Protein AF-A0A2T9Z394-F1 (afdb_monomer)

Sequence (138 aa):
MNVITPRNSRALFRKLYKTSKIALSDQKPLLYTFRSLLIKGFKQSSSNSDINKTADLLSQGNRVLSILKLATEPGSSENKLLHSVLKMEQLNERYNKRPPNFNRKLKPHQFTIYKEINHEYNKALDMLCNQILISIPK

Mean predicted aligned error: 6.6 Å

Solvent-accessible surface area (backbone atoms only — not comparable to full-atom values): 7782 Å² total; per-residue (Å²): 130,87,78,91,40,75,67,56,55,53,52,50,52,52,50,44,59,56,40,40,51,62,39,28,59,91,41,57,70,47,37,52,49,50,51,50,41,52,51,49,38,53,57,66,53,69,76,61,84,51,65,66,62,51,51,51,53,51,50,28,53,51,49,53,42,50,44,36,64,54,12,52,44,84,86,34,70,46,25,54,48,53,50,51,55,39,52,48,52,52,50,51,50,53,49,72,79,42,71,85,78,80,77,70,74,64,51,73,68,54,44,52,53,46,51,53,53,51,49,54,48,52,52,53,48,51,53,49,27,61,73,70,56,45,83,82,64,130

Radius of gyration: 16.76 Å; Cα contacts (8 Å, |Δi|>4): 88; chains: 1; bounding box: 37×32×51 Å

Foldseek 3Di:
DPPLDPVLLVVLLVLLLVLLCLLCVPPVQLNVLSNVQSVLLSVVLVPDPDPVVSVLSSVQSVLSSVLSNQSSDPPDPSVVVSCVVSVVSVVVCVCVVDDDPVDPPLPPVSVVVVVVVVVVVVVVVVVVCVVSVHDGRD

Structure (mmCIF, N/CA/C/O backbone):
data_AF-A0A2T9Z394-F1
#
_entry.id   AF-A0A2T9Z394-F1
#
loop_
_atom_site.group_PDB
_atom_site.id
_atom_site.type_symbol
_atom_site.label_atom_id
_atom_site.label_alt_id
_atom_site.label_comp_id
_atom_site.label_asym_id
_atom_site.label_entity_id
_atom_site.label_seq_id
_atom_site.pdbx_PDB_ins_code
_atom_site.Cartn_x
_atom_site.Cartn_y
_atom_site.Cartn_z
_atom_site.occupancy
_atom_site.B_iso_or_equiv
_atom_site.auth_seq_id
_atom_site.auth_comp_id
_atom_site.auth_asym_id
_atom_site.auth_atom_id
_atom_site.pdbx_PDB_model_num
ATOM 1 N N . MET A 1 1 ? 13.418 -9.139 -21.315 1.00 44.94 1 MET A N 1
ATOM 2 C CA . MET A 1 1 ? 13.434 -8.164 -20.200 1.00 44.94 1 MET A CA 1
ATOM 3 C C . MET A 1 1 ? 12.440 -7.055 -20.512 1.00 44.94 1 MET A C 1
ATOM 5 O O . MET A 1 1 ? 12.538 -6.473 -21.585 1.00 44.94 1 MET A O 1
ATOM 9 N N . ASN A 1 2 ? 11.463 -6.785 -19.639 1.00 52.94 2 ASN A N 1
ATOM 10 C CA . ASN A 1 2 ? 10.583 -5.625 -19.816 1.00 52.94 2 ASN A CA 1
ATOM 11 C C . ASN A 1 2 ? 11.435 -4.360 -19.701 1.00 52.94 2 ASN A C 1
ATOM 13 O O . ASN A 1 2 ? 11.937 -4.060 -18.622 1.00 52.94 2 ASN A O 1
ATOM 17 N N . VAL A 1 3 ? 11.626 -3.643 -20.809 1.00 59.12 3 VAL A N 1
ATOM 18 C CA . VAL A 1 3 ? 12.408 -2.405 -20.813 1.00 59.12 3 VAL A CA 1
ATOM 19 C C . VAL A 1 3 ? 11.732 -1.412 -19.866 1.00 59.12 3 VAL A C 1
ATOM 21 O O . VAL A 1 3 ? 10.566 -1.038 -20.045 1.00 59.12 3 VAL A O 1
ATOM 24 N N . ILE A 1 4 ? 12.455 -1.012 -18.824 1.00 68.81 4 ILE A N 1
ATOM 25 C CA . ILE A 1 4 ? 11.997 -0.027 -17.850 1.00 68.81 4 ILE A CA 1
ATOM 26 C C . ILE A 1 4 ? 12.049 1.333 -18.536 1.00 68.81 4 ILE A C 1
ATOM 28 O O . ILE A 1 4 ? 13.098 1.957 -18.646 1.00 68.81 4 ILE A O 1
ATOM 32 N N . THR A 1 5 ? 10.907 1.769 -19.064 1.00 79.56 5 THR A N 1
ATOM 33 C CA . THR A 1 5 ? 10.790 3.055 -19.752 1.00 79.56 5 THR A CA 1
ATOM 34 C C . THR A 1 5 ? 9.950 4.037 -18.935 1.00 79.56 5 THR A C 1
ATOM 36 O O . THR A 1 5 ? 8.993 3.629 -18.260 1.00 79.56 5 THR A O 1
ATOM 39 N N . PRO A 1 6 ? 10.197 5.354 -19.064 1.00 81.88 6 PRO A N 1
ATOM 40 C CA . PRO A 1 6 ? 9.322 6.382 -18.497 1.00 81.88 6 PRO A CA 1
ATOM 41 C C . PRO A 1 6 ? 7.854 6.220 -18.925 1.00 81.88 6 PRO A C 1
ATOM 43 O O . PRO A 1 6 ? 6.934 6.528 -18.166 1.00 81.88 6 PRO A O 1
ATOM 46 N N . ARG A 1 7 ? 7.616 5.686 -20.131 1.00 86.75 7 ARG A N 1
ATOM 47 C CA . ARG A 1 7 ? 6.278 5.375 -20.648 1.00 86.75 7 ARG A CA 1
ATOM 48 C C . ARG A 1 7 ? 5.571 4.313 -19.804 1.00 86.75 7 ARG A C 1
ATOM 50 O O . ARG A 1 7 ? 4.407 4.509 -19.453 1.00 86.75 7 ARG A O 1
ATOM 57 N N . ASN A 1 8 ? 6.268 3.238 -19.441 1.00 85.94 8 ASN A N 1
ATOM 58 C CA . ASN A 1 8 ? 5.718 2.156 -18.622 1.00 85.94 8 ASN A CA 1
ATOM 59 C C . ASN A 1 8 ? 5.382 2.636 -17.205 1.00 85.94 8 ASN A C 1
ATOM 61 O O . ASN A 1 8 ? 4.290 2.356 -16.709 1.00 85.94 8 ASN A O 1
ATOM 65 N N . SER A 1 9 ? 6.258 3.444 -16.601 1.00 86.25 9 SER A N 1
ATOM 66 C CA . SER A 1 9 ? 6.009 4.058 -15.290 1.00 86.25 9 SER A CA 1
ATOM 67 C C . SER A 1 9 ? 4.766 4.964 -15.304 1.00 86.25 9 SER A C 1
ATOM 69 O O . SER A 1 9 ? 3.852 4.797 -14.494 1.00 86.25 9 SER A O 1
ATOM 71 N N . ARG A 1 10 ? 4.640 5.853 -16.302 1.00 90.44 10 ARG A N 1
ATOM 72 C CA . ARG A 1 10 ? 3.447 6.709 -16.466 1.00 90.44 10 ARG A CA 1
ATOM 73 C C . ARG A 1 10 ? 2.170 5.898 -16.692 1.00 90.44 10 ARG A C 1
ATOM 75 O O . ARG A 1 10 ? 1.114 6.253 -16.167 1.00 90.44 10 ARG A O 1
ATOM 82 N N . ALA A 1 11 ? 2.244 4.822 -17.475 1.00 93.12 11 ALA A N 1
ATOM 83 C CA . ALA A 1 11 ? 1.106 3.941 -17.711 1.00 93.12 11 ALA A CA 1
ATOM 84 C C . ALA A 1 11 ? 0.656 3.241 -16.418 1.00 93.12 11 ALA A C 1
ATOM 86 O O . ALA A 1 11 ? -0.545 3.187 -16.143 1.00 93.12 11 ALA A O 1
ATOM 87 N N . LEU A 1 12 ? 1.603 2.763 -15.605 1.00 94.25 12 LEU A N 1
ATOM 88 C CA . LEU A 1 12 ? 1.322 2.157 -14.305 1.00 94.25 12 LEU A CA 1
ATOM 89 C C . LEU A 1 12 ? 0.677 3.160 -13.343 1.00 94.25 12 LEU A C 1
ATOM 91 O O . LEU A 1 12 ? -0.374 2.860 -12.777 1.00 94.25 12 LEU A O 1
ATOM 95 N N . PHE A 1 13 ? 1.225 4.376 -13.238 1.00 95.06 13 PHE A N 1
ATOM 96 C CA . PHE A 1 13 ? 0.639 5.448 -12.428 1.00 95.06 13 PHE A CA 1
ATOM 97 C C . PHE A 1 13 ? -0.829 5.701 -12.797 1.00 95.06 13 PHE A C 1
ATOM 99 O O . PHE A 1 13 ? -1.703 5.711 -11.933 1.00 95.06 13 PHE A O 1
ATOM 106 N N . ARG A 1 14 ? -1.128 5.847 -14.096 1.00 95.75 14 ARG A N 1
ATOM 107 C CA . ARG A 1 14 ? -2.501 6.073 -14.582 1.00 95.75 14 ARG A CA 1
ATOM 108 C C . ARG A 1 14 ? -3.433 4.908 -14.240 1.00 95.75 14 ARG A C 1
ATOM 110 O O . ARG A 1 14 ? -4.568 5.147 -13.828 1.00 95.75 14 ARG A O 1
ATOM 117 N N . LYS A 1 15 ? -2.966 3.661 -14.379 1.00 96.56 15 LYS A N 1
ATOM 118 C CA . LYS A 1 15 ? -3.739 2.462 -14.007 1.00 96.56 15 LYS A CA 1
ATOM 119 C C . LYS A 1 15 ? -4.049 2.441 -12.511 1.00 96.56 15 LYS A C 1
ATOM 121 O O . LYS A 1 15 ? -5.207 2.248 -12.150 1.00 96.56 15 LYS A O 1
ATOM 126 N N . LEU A 1 16 ? -3.061 2.700 -11.657 1.00 96.38 16 LEU A N 1
ATOM 127 C CA . LEU A 1 16 ? -3.242 2.794 -10.203 1.00 96.38 16 LEU A CA 1
ATOM 128 C C . LEU A 1 16 ? -4.223 3.914 -9.828 1.00 96.38 16 LEU A C 1
ATOM 130 O O . LEU A 1 16 ? -5.153 3.710 -9.047 1.00 96.38 16 LEU A O 1
ATOM 134 N N . TYR A 1 17 ? -4.082 5.086 -10.447 1.00 95.81 17 TYR A N 1
ATOM 135 C CA . TYR A 1 17 ? -4.946 6.238 -10.192 1.00 95.81 17 TYR A CA 1
ATOM 136 C C . TYR A 1 17 ? -6.408 5.986 -10.597 1.00 95.81 17 TYR A C 1
ATOM 138 O O . TYR A 1 17 ? -7.336 6.385 -9.890 1.00 95.81 17 TYR A O 1
ATOM 146 N N . LYS A 1 18 ? -6.628 5.309 -11.731 1.00 95.88 18 LYS A N 1
ATOM 147 C CA . LYS A 1 18 ? -7.971 4.942 -12.199 1.00 95.88 18 LYS A CA 1
ATOM 148 C C . LYS A 1 18 ? -8.585 3.844 -11.330 1.00 95.88 18 LYS A C 1
ATOM 150 O O . LYS A 1 18 ? -9.725 3.987 -10.908 1.00 95.88 18 LYS A O 1
ATOM 155 N N . THR A 1 19 ? -7.831 2.785 -11.039 1.00 95.12 19 THR A N 1
ATOM 156 C CA . THR A 1 19 ? -8.330 1.620 -10.286 1.00 95.12 19 THR A CA 1
ATOM 157 C C . THR A 1 19 ? -8.631 1.982 -8.834 1.00 95.12 19 THR A C 1
ATOM 159 O O . THR A 1 19 ? -9.661 1.576 -8.313 1.00 95.12 19 THR A O 1
ATOM 162 N N . SER A 1 20 ? -7.818 2.840 -8.207 1.00 94.94 20 SER A N 1
ATOM 163 C CA . SER A 1 20 ? -8.099 3.337 -6.850 1.00 94.94 20 SER A CA 1
ATOM 164 C C . SER A 1 20 ? -9.416 4.104 -6.754 1.00 94.94 20 SER A C 1
ATOM 166 O O . SER A 1 20 ? -10.102 3.987 -5.747 1.00 94.94 20 SER A O 1
ATOM 168 N N . LYS A 1 21 ? -9.820 4.839 -7.802 1.00 94.44 21 LYS A N 1
ATOM 169 C CA . LYS A 1 21 ? -11.137 5.500 -7.834 1.00 94.44 21 LYS A CA 1
ATOM 170 C C . LYS A 1 21 ? -12.285 4.488 -7.749 1.00 94.44 21 LYS A C 1
ATOM 172 O O . LYS A 1 21 ? -13.312 4.820 -7.177 1.00 94.44 21 LYS A O 1
ATOM 177 N N . ILE A 1 22 ? -12.112 3.308 -8.344 1.00 92.94 22 ILE A N 1
ATOM 178 C CA . ILE A 1 22 ? -13.119 2.242 -8.346 1.00 92.94 22 ILE A CA 1
ATOM 179 C C . ILE A 1 22 ? -13.108 1.535 -6.988 1.00 92.94 22 ILE A C 1
ATOM 181 O O . ILE A 1 22 ? -14.139 1.461 -6.341 1.00 92.94 22 ILE A O 1
ATOM 185 N N . ALA A 1 23 ? -11.935 1.101 -6.521 1.00 92.38 23 ALA A N 1
ATOM 186 C CA . ALA A 1 23 ? -11.794 0.362 -5.264 1.00 92.38 23 ALA A CA 1
ATOM 187 C C . ALA A 1 23 ? -12.175 1.174 -4.011 1.00 92.38 23 ALA A C 1
ATOM 189 O O . ALA A 1 23 ? -12.518 0.602 -2.984 1.00 92.38 23 ALA A O 1
ATOM 190 N N . LEU A 1 24 ? -12.086 2.506 -4.079 1.00 92.19 24 LEU A N 1
ATOM 191 C CA . LEU A 1 24 ? -12.329 3.417 -2.954 1.00 92.19 24 LEU A CA 1
ATOM 192 C C . LEU A 1 24 ? -13.411 4.460 -3.279 1.00 92.19 24 LEU A C 1
ATOM 194 O O . LEU A 1 24 ? -13.376 5.565 -2.729 1.00 92.19 24 LEU A O 1
ATOM 198 N N . SER A 1 25 ? -14.344 4.153 -4.191 1.00 87.25 25 SER A N 1
ATOM 199 C CA . SER A 1 25 ? -15.386 5.095 -4.639 1.00 87.25 25 SER A CA 1
ATOM 200 C C . SER A 1 25 ? -16.177 5.687 -3.474 1.00 87.25 25 SER A C 1
ATOM 202 O O . SER A 1 25 ? -16.420 6.897 -3.433 1.00 87.25 25 SER A O 1
ATOM 204 N N . ASP A 1 26 ? -16.496 4.840 -2.498 1.00 86.31 26 ASP A N 1
ATOM 205 C CA . ASP A 1 26 ? -17.417 5.156 -1.407 1.00 86.31 26 ASP A CA 1
ATOM 206 C C . ASP A 1 26 ? -16.704 5.827 -0.226 1.00 86.31 26 ASP A C 1
ATOM 208 O O . ASP A 1 26 ? -17.332 6.426 0.644 1.00 86.31 26 ASP A O 1
ATOM 212 N N . GLN A 1 27 ? -15.367 5.793 -0.207 1.00 87.88 27 GLN A N 1
ATOM 213 C CA . GLN A 1 27 ? -14.547 6.366 0.859 1.00 87.88 27 GLN A CA 1
ATOM 214 C C . GLN A 1 27 ? -13.578 7.412 0.309 1.00 87.88 27 GLN A C 1
ATOM 216 O O . GLN A 1 27 ? -12.356 7.244 0.321 1.00 87.88 27 GLN A O 1
ATOM 221 N N . LYS A 1 28 ? -14.139 8.556 -0.111 1.00 90.31 28 LYS A N 1
ATOM 222 C CA . LYS A 1 28 ? -13.381 9.715 -0.624 1.00 90.31 28 LYS A CA 1
ATOM 223 C C . LYS A 1 28 ? -12.156 10.087 0.229 1.00 90.31 28 LYS A C 1
ATOM 225 O O . LYS A 1 28 ? -11.107 10.329 -0.366 1.00 90.31 28 LYS A O 1
ATOM 230 N N . PRO A 1 29 ? -12.214 10.110 1.580 1.00 90.81 29 PRO A N 1
ATOM 231 C CA . PRO A 1 29 ? -11.026 10.389 2.381 1.00 90.81 29 PRO A CA 1
ATOM 232 C C . PRO A 1 29 ? -9.892 9.394 2.109 1.00 90.81 29 PRO A C 1
ATOM 234 O O . PRO A 1 29 ? -8.757 9.813 1.887 1.00 90.81 29 PRO A O 1
ATOM 237 N N . LEU A 1 30 ? -10.186 8.088 2.101 1.00 92.44 30 LEU A N 1
ATOM 238 C CA . LEU A 1 30 ? -9.182 7.048 1.861 1.00 92.44 30 LEU A CA 1
ATOM 239 C C . LEU A 1 30 ? -8.614 7.139 0.446 1.00 92.44 30 LEU A C 1
ATOM 241 O O . LEU A 1 30 ? -7.407 7.001 0.263 1.00 92.44 30 LEU A O 1
ATOM 245 N N . LEU A 1 31 ? -9.456 7.455 -0.543 1.00 94.56 31 LEU A N 1
ATOM 246 C CA . LEU A 1 31 ? -9.009 7.714 -1.910 1.00 94.56 31 LEU A CA 1
ATOM 247 C C . LEU A 1 31 ? -7.976 8.850 -1.968 1.00 94.56 31 LEU A C 1
ATOM 249 O O . LEU A 1 31 ? -6.969 8.731 -2.669 1.00 94.56 31 LEU A O 1
ATOM 253 N N . TYR A 1 32 ? -8.195 9.948 -1.238 1.00 93.25 32 TYR A N 1
ATOM 254 C CA . TYR A 1 32 ? -7.232 11.051 -1.189 1.00 93.25 32 TYR A CA 1
ATOM 255 C C . TYR A 1 32 ? -5.920 10.645 -0.521 1.00 93.25 32 TYR A C 1
ATOM 257 O O . TYR A 1 32 ? -4.852 10.978 -1.037 1.00 93.25 32 TYR A O 1
ATOM 265 N N . THR A 1 33 ? -5.981 9.882 0.570 1.00 92.94 33 THR A N 1
ATOM 266 C CA . THR A 1 33 ? -4.785 9.350 1.236 1.00 92.94 33 THR A CA 1
ATOM 267 C C . THR A 1 33 ? -4.002 8.427 0.315 1.00 92.94 33 THR A C 1
ATOM 269 O O . THR A 1 33 ? -2.805 8.632 0.127 1.00 92.94 33 THR A O 1
ATOM 272 N N . PHE A 1 34 ? -4.676 7.487 -0.351 1.00 95.12 34 PHE A N 1
ATOM 273 C CA . PHE A 1 34 ? -4.042 6.603 -1.322 1.00 95.12 34 PHE A CA 1
ATOM 274 C C . PHE A 1 34 ? -3.357 7.397 -2.439 1.00 95.12 34 PHE A C 1
ATOM 276 O O . PHE A 1 34 ? -2.207 7.137 -2.777 1.00 95.12 34 PHE A O 1
ATOM 283 N N . ARG A 1 35 ? -4.034 8.404 -3.004 1.00 94.94 35 ARG A N 1
ATOM 284 C CA . ARG A 1 35 ? -3.461 9.247 -4.066 1.00 94.94 35 ARG A CA 1
ATOM 285 C C . ARG A 1 35 ? -2.266 10.062 -3.585 1.00 94.94 35 ARG A C 1
ATOM 287 O O . ARG A 1 35 ? -1.312 10.211 -4.343 1.00 94.94 35 ARG A O 1
ATOM 294 N N . SER A 1 36 ? -2.306 10.565 -2.353 1.00 93.69 36 SER A N 1
ATOM 295 C CA . SER A 1 36 ? -1.170 11.245 -1.724 1.00 93.69 36 SER A CA 1
ATOM 296 C C . SER A 1 36 ? 0.043 10.314 -1.653 1.00 93.69 36 SER A C 1
ATOM 298 O O . SER A 1 36 ? 1.104 10.659 -2.174 1.00 93.69 36 SER A O 1
ATOM 300 N N . LEU A 1 37 ? -0.134 9.100 -1.119 1.00 93.12 37 LEU A N 1
ATOM 301 C CA . LEU A 1 37 ? 0.918 8.080 -1.062 1.00 93.12 37 LEU A CA 1
ATOM 302 C C . LEU A 1 37 ? 1.426 7.702 -2.454 1.00 93.12 37 LEU A C 1
ATOM 304 O O . LEU A 1 37 ? 2.630 7.661 -2.677 1.00 93.12 37 LEU A O 1
ATOM 308 N N . LEU A 1 38 ? 0.524 7.495 -3.417 1.00 94.50 38 LEU A N 1
ATOM 309 C CA . LEU A 1 38 ? 0.882 7.171 -4.796 1.00 94.50 38 LEU A CA 1
ATOM 310 C C . LEU A 1 38 ? 1.787 8.253 -5.403 1.00 94.50 38 LEU A C 1
ATOM 312 O O . LEU A 1 38 ? 2.809 7.943 -6.008 1.00 94.50 38 LEU A O 1
ATOM 316 N N . ILE A 1 39 ? 1.439 9.529 -5.222 1.00 94.06 39 ILE A N 1
ATOM 317 C CA . ILE A 1 39 ? 2.254 10.646 -5.709 1.00 94.06 39 ILE A CA 1
ATOM 318 C C . ILE A 1 39 ? 3.605 10.686 -4.985 1.00 94.06 39 ILE A C 1
ATOM 320 O O . ILE A 1 39 ? 4.626 10.849 -5.653 1.00 94.06 39 ILE A O 1
ATOM 324 N N . LYS A 1 40 ? 3.634 10.522 -3.653 1.00 91.81 40 LYS A N 1
ATOM 325 C CA . LYS A 1 40 ? 4.884 10.479 -2.871 1.00 91.81 40 LYS A CA 1
ATOM 326 C C . LYS A 1 40 ? 5.807 9.358 -3.359 1.00 91.81 40 LYS A C 1
ATOM 328 O O . LYS A 1 40 ? 6.957 9.636 -3.683 1.00 91.81 40 LYS A O 1
ATOM 333 N N . GLY A 1 41 ? 5.294 8.136 -3.504 1.00 91.00 41 GLY A N 1
ATOM 334 C CA . GLY A 1 41 ? 6.072 6.976 -3.947 1.00 91.00 41 GLY A CA 1
ATOM 335 C C . GLY A 1 41 ? 6.652 7.151 -5.349 1.00 91.00 41 GLY A C 1
ATOM 336 O O . GLY A 1 41 ? 7.843 6.935 -5.558 1.00 91.00 41 GLY A O 1
ATOM 337 N N . PHE A 1 42 ? 5.855 7.644 -6.305 1.00 91.19 42 PHE A N 1
ATOM 338 C CA . PHE A 1 42 ? 6.366 7.921 -7.651 1.00 91.19 42 PHE A CA 1
ATOM 339 C C . PHE A 1 42 ? 7.399 9.059 -7.664 1.00 91.19 42 PHE A C 1
ATOM 341 O O . PHE A 1 42 ? 8.400 8.952 -8.373 1.00 91.19 42 PHE A O 1
ATOM 348 N N . LYS A 1 43 ? 7.224 10.112 -6.853 1.00 90.06 43 LYS A N 1
ATOM 349 C CA . LYS A 1 43 ? 8.234 11.174 -6.702 1.00 90.06 43 LYS A CA 1
ATOM 350 C C . LYS A 1 43 ? 9.543 10.635 -6.118 1.00 90.06 43 LYS A C 1
ATOM 352 O O . LYS A 1 43 ? 10.592 10.884 -6.701 1.00 90.06 43 LYS A O 1
ATOM 357 N N . GLN A 1 44 ? 9.487 9.850 -5.043 1.00 87.50 44 GLN A N 1
ATOM 358 C CA . GLN A 1 44 ? 10.668 9.229 -4.424 1.00 87.50 44 GLN A CA 1
ATOM 359 C C . GLN A 1 44 ? 11.391 8.275 -5.377 1.00 87.50 44 GLN A C 1
ATOM 361 O O . GLN A 1 44 ? 12.615 8.232 -5.406 1.00 87.50 44 GLN A O 1
ATOM 366 N N . SER A 1 45 ? 10.642 7.548 -6.207 1.00 84.62 45 SER A N 1
ATOM 367 C CA . SER A 1 45 ? 11.230 6.658 -7.210 1.00 84.62 45 SER A CA 1
ATOM 368 C C . SER A 1 45 ? 11.885 7.389 -8.383 1.00 84.62 45 SER A C 1
ATOM 370 O O . SER A 1 45 ? 12.742 6.816 -9.047 1.00 84.62 45 SER A O 1
ATOM 372 N N . SER A 1 46 ? 11.494 8.640 -8.657 1.00 80.94 46 SER A N 1
ATOM 373 C CA . SER A 1 46 ? 11.927 9.366 -9.860 1.00 80.94 46 SER A CA 1
ATOM 374 C C . SER A 1 46 ? 13.404 9.766 -9.849 1.00 80.94 46 SER A C 1
ATOM 376 O O . SER A 1 46 ? 13.977 9.983 -10.912 1.00 80.94 46 SER A O 1
ATOM 378 N N . SER A 1 47 ? 14.019 9.826 -8.666 1.00 77.75 47 SER A N 1
ATOM 379 C CA . SER A 1 47 ? 15.441 10.124 -8.471 1.00 77.75 47 SER A CA 1
ATOM 380 C C . SER A 1 47 ? 16.342 8.884 -8.468 1.00 77.75 47 SER A C 1
ATOM 382 O O . SER A 1 47 ? 17.556 9.026 -8.348 1.00 77.75 47 SER A O 1
ATOM 384 N N . ASN A 1 48 ? 15.787 7.671 -8.575 1.00 77.56 48 ASN A N 1
ATOM 385 C CA . ASN A 1 48 ? 16.583 6.444 -8.558 1.00 77.56 48 ASN A CA 1
ATOM 386 C C . ASN A 1 48 ? 17.199 6.172 -9.936 1.00 77.56 48 ASN A C 1
ATOM 388 O O . ASN A 1 48 ? 16.487 5.947 -10.910 1.00 77.56 48 ASN A O 1
ATOM 392 N N . SER A 1 49 ? 18.531 6.151 -9.998 1.00 77.25 49 SER A N 1
ATOM 393 C CA . SER A 1 49 ? 19.305 5.791 -11.195 1.00 77.25 49 SER A CA 1
ATOM 394 C C . SER A 1 49 ? 19.611 4.290 -11.301 1.00 77.25 49 SER A C 1
ATOM 396 O O . SER A 1 49 ? 20.029 3.817 -12.354 1.00 77.25 49 SER A O 1
ATOM 398 N N . ASP A 1 50 ? 19.392 3.532 -10.224 1.00 84.75 50 ASP A N 1
ATOM 399 C CA . ASP A 1 50 ? 19.652 2.094 -10.159 1.00 84.75 50 ASP A CA 1
ATOM 400 C C . ASP A 1 50 ? 18.541 1.293 -10.862 1.00 84.75 50 ASP A C 1
ATOM 402 O O . ASP A 1 50 ? 17.366 1.317 -10.472 1.00 84.75 50 ASP A O 1
ATOM 406 N N . ILE A 1 51 ? 18.924 0.564 -11.911 1.00 82.62 51 ILE A N 1
ATOM 407 C CA . ILE A 1 51 ? 18.024 -0.228 -12.757 1.00 82.62 51 ILE A CA 1
ATOM 408 C C . ILE A 1 51 ? 17.330 -1.329 -11.947 1.00 82.62 51 ILE A C 1
ATOM 410 O O . ILE A 1 51 ? 16.126 -1.532 -12.118 1.00 82.62 51 ILE A O 1
ATOM 414 N N . ASN A 1 52 ? 18.050 -1.996 -11.039 1.00 84.94 52 ASN A N 1
ATOM 415 C CA . ASN A 1 52 ? 17.502 -3.097 -10.245 1.00 84.94 52 ASN A CA 1
ATOM 416 C C . ASN A 1 52 ? 16.434 -2.577 -9.282 1.00 84.94 52 ASN A C 1
ATOM 418 O O . ASN A 1 52 ? 15.307 -3.072 -9.267 1.00 84.94 52 ASN A O 1
ATOM 422 N N . LYS A 1 53 ? 16.728 -1.474 -8.584 1.00 84.69 53 LYS A N 1
ATOM 423 C CA . LYS A 1 53 ? 15.744 -0.807 -7.715 1.00 84.69 53 LYS A CA 1
ATOM 424 C C . LYS A 1 53 ? 14.527 -0.322 -8.493 1.00 84.69 53 LYS A C 1
ATOM 426 O O . LYS A 1 53 ? 13.404 -0.389 -8.001 1.00 84.69 53 LYS A O 1
ATOM 431 N N . THR A 1 54 ? 14.720 0.154 -9.720 1.00 84.06 54 THR A N 1
ATOM 432 C CA . THR A 1 54 ? 13.600 0.602 -10.557 1.00 84.06 54 THR A CA 1
ATOM 433 C C . THR A 1 54 ? 12.724 -0.574 -11.001 1.00 84.06 54 THR A C 1
ATOM 435 O O . THR A 1 54 ? 11.498 -0.439 -11.064 1.00 84.06 54 THR A O 1
ATOM 438 N N . ALA A 1 55 ? 13.321 -1.743 -11.259 1.00 85.88 55 ALA A N 1
ATOM 439 C CA . ALA A 1 55 ? 12.593 -2.974 -11.560 1.00 85.88 55 ALA A CA 1
ATOM 440 C C . ALA A 1 55 ? 11.734 -3.410 -10.367 1.00 85.88 55 ALA A C 1
ATOM 442 O O . ALA A 1 55 ? 10.541 -3.688 -10.530 1.00 85.88 55 ALA A O 1
ATOM 443 N N . ASP A 1 56 ? 12.312 -3.382 -9.166 1.00 87.88 56 ASP A N 1
ATOM 444 C CA . ASP A 1 56 ? 11.616 -3.723 -7.928 1.00 87.88 56 ASP A CA 1
ATOM 445 C C . ASP A 1 56 ? 10.443 -2.778 -7.665 1.00 87.88 56 ASP A C 1
ATOM 447 O O . ASP A 1 56 ? 9.331 -3.233 -7.405 1.00 87.88 56 ASP A O 1
ATOM 451 N N . LEU A 1 57 ? 10.638 -1.466 -7.814 1.00 88.75 57 LEU A N 1
ATOM 452 C CA . LEU A 1 57 ? 9.577 -0.469 -7.630 1.00 88.75 57 LEU A CA 1
ATOM 453 C C . LEU A 1 57 ? 8.425 -0.650 -8.630 1.00 88.75 57 LEU A C 1
ATOM 455 O O . LEU A 1 57 ? 7.253 -0.507 -8.269 1.00 88.75 57 LEU A O 1
ATOM 459 N N . LEU A 1 58 ? 8.725 -1.021 -9.878 1.00 89.31 58 LEU A N 1
ATOM 460 C CA . LEU A 1 58 ? 7.694 -1.377 -10.855 1.00 89.31 58 LEU A CA 1
ATOM 461 C C . LEU A 1 58 ? 6.954 -2.661 -10.468 1.00 89.31 58 LEU A C 1
ATOM 463 O O . LEU A 1 58 ? 5.732 -2.728 -10.618 1.00 89.31 58 LEU A O 1
ATOM 467 N N . SER A 1 59 ? 7.667 -3.669 -9.966 1.00 90.50 59 SER A N 1
ATOM 468 C CA . SER A 1 59 ? 7.065 -4.902 -9.450 1.00 90.50 59 SER A CA 1
ATOM 469 C C . SER A 1 59 ? 6.113 -4.602 -8.288 1.00 90.50 59 SER A C 1
ATOM 471 O O . SER A 1 59 ? 4.945 -4.994 -8.333 1.00 90.50 59 SER A O 1
ATOM 473 N N . GLN A 1 60 ? 6.549 -3.792 -7.318 1.00 91.44 60 GLN A N 1
ATOM 474 C CA . GLN A 1 60 ? 5.717 -3.327 -6.204 1.00 91.44 60 GLN A CA 1
ATOM 475 C C . GLN A 1 60 ? 4.455 -2.613 -6.700 1.00 91.44 60 GLN A C 1
ATOM 477 O O . GLN A 1 60 ? 3.347 -2.950 -6.285 1.00 91.44 60 GLN A O 1
ATOM 482 N N . GLY A 1 61 ? 4.585 -1.676 -7.644 1.00 92.81 61 GLY A N 1
ATOM 483 C CA . GLY A 1 61 ? 3.428 -0.972 -8.199 1.00 92.81 61 GLY A CA 1
ATOM 484 C C . GLY A 1 61 ? 2.433 -1.904 -8.907 1.00 92.81 61 GLY A C 1
ATOM 485 O O . GLY A 1 61 ? 1.223 -1.697 -8.813 1.00 92.81 61 GLY A O 1
ATOM 486 N N . ASN A 1 62 ? 2.904 -2.968 -9.566 1.00 93.75 62 ASN A N 1
ATOM 487 C CA . ASN A 1 62 ? 2.028 -3.988 -10.155 1.00 93.75 62 ASN A CA 1
ATOM 488 C C . ASN A 1 62 ? 1.336 -4.864 -9.096 1.00 93.75 62 ASN A C 1
ATOM 490 O O . ASN A 1 62 ? 0.170 -5.229 -9.274 1.00 93.75 62 ASN A O 1
ATOM 494 N N . ARG A 1 63 ? 2.001 -5.165 -7.975 1.00 93.31 63 ARG A N 1
ATOM 495 C CA . ARG A 1 63 ? 1.375 -5.857 -6.835 1.00 93.31 63 ARG A CA 1
ATOM 496 C C . ARG A 1 63 ? 0.277 -5.004 -6.209 1.00 93.31 63 ARG A C 1
ATOM 498 O O . ARG A 1 63 ? -0.843 -5.482 -6.057 1.00 93.31 63 ARG A O 1
ATOM 505 N N . VAL A 1 64 ? 0.542 -3.716 -5.973 1.00 93.94 64 VAL A N 1
ATOM 506 C CA . VAL A 1 64 ? -0.477 -2.761 -5.499 1.00 93.94 64 VAL A CA 1
ATOM 507 C C . VAL A 1 64 ? -1.658 -2.696 -6.470 1.00 93.94 64 VAL A C 1
ATOM 509 O O . VAL A 1 64 ? -2.809 -2.704 -6.043 1.00 93.94 64 VAL A O 1
ATOM 512 N N . LEU A 1 65 ? -1.402 -2.678 -7.782 1.00 94.81 65 LEU A N 1
ATOM 513 C CA . LEU A 1 65 ? -2.469 -2.699 -8.784 1.00 94.81 65 LEU A CA 1
ATOM 514 C C . LEU A 1 65 ? -3.322 -3.971 -8.696 1.00 94.81 65 LEU A C 1
ATOM 516 O O . LEU A 1 6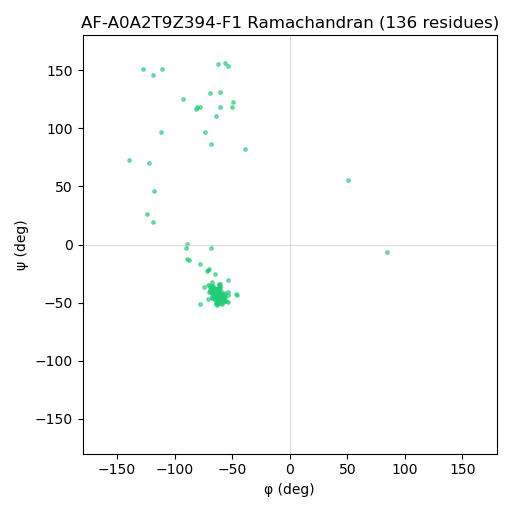5 ? -4.531 -3.900 -8.898 1.00 94.81 65 LEU A O 1
ATOM 520 N N . SER A 1 66 ? -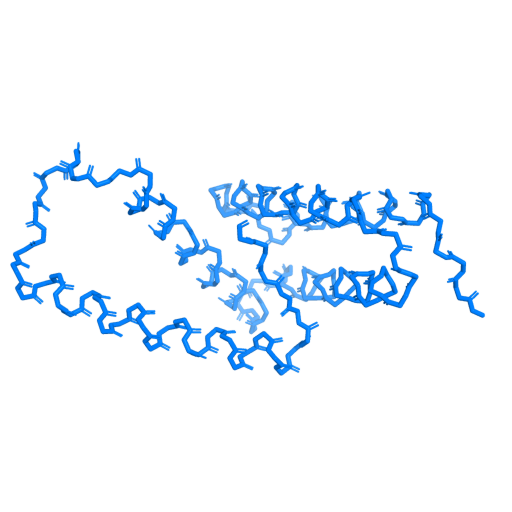2.706 -5.115 -8.407 1.00 93.44 66 SER A N 1
ATOM 521 C CA . SER A 1 66 ? -3.408 -6.392 -8.253 1.00 93.44 66 SER A CA 1
ATOM 522 C C . SER A 1 66 ? -4.303 -6.376 -7.014 1.00 93.44 66 SER A C 1
ATOM 524 O O . SER A 1 66 ? -5.486 -6.679 -7.126 1.00 93.44 66 SER A O 1
ATOM 526 N N . ILE A 1 67 ? -3.789 -5.887 -5.881 1.00 92.44 67 ILE A N 1
ATOM 527 C CA . ILE A 1 67 ? -4.577 -5.690 -4.655 1.00 92.44 67 ILE A CA 1
ATOM 528 C C . ILE A 1 67 ? -5.751 -4.745 -4.915 1.00 92.44 67 ILE A C 1
ATOM 530 O O . ILE A 1 67 ? -6.874 -5.058 -4.549 1.00 92.44 67 ILE A O 1
ATOM 534 N N . LEU A 1 68 ? -5.529 -3.616 -5.597 1.00 93.50 68 LEU A N 1
ATOM 535 C CA . LEU A 1 68 ? -6.602 -2.670 -5.919 1.00 93.50 68 LEU A CA 1
ATOM 536 C C . LEU A 1 68 ? -7.709 -3.288 -6.774 1.00 93.50 68 LEU A C 1
ATOM 538 O O . LEU A 1 68 ? -8.865 -2.917 -6.612 1.00 93.50 68 LEU A O 1
ATOM 542 N N . LYS A 1 69 ? -7.363 -4.183 -7.704 1.00 94.12 69 LYS A N 1
ATOM 543 C CA . LYS A 1 69 ? -8.351 -4.877 -8.537 1.00 94.12 69 LYS A CA 1
ATOM 544 C C . LYS A 1 69 ? -9.184 -5.870 -7.735 1.00 94.12 69 LYS A C 1
ATOM 546 O O . LYS A 1 69 ? -10.360 -6.002 -8.022 1.00 94.12 69 LYS A O 1
ATOM 551 N N . LEU A 1 70 ? -8.590 -6.548 -6.757 1.00 92.12 70 LEU A N 1
ATOM 552 C CA . LEU A 1 70 ? -9.312 -7.463 -5.866 1.00 92.12 70 LEU A CA 1
ATOM 553 C C . LEU A 1 70 ? -10.156 -6.687 -4.844 1.00 92.12 70 LEU A C 1
ATOM 555 O O . LEU A 1 70 ? -11.299 -7.029 -4.567 1.00 92.12 70 LEU A O 1
ATOM 559 N N . ALA A 1 71 ? -9.637 -5.554 -4.373 1.00 91.62 71 ALA A N 1
ATOM 560 C CA . ALA A 1 71 ? -10.306 -4.670 -3.429 1.00 91.62 71 ALA A CA 1
ATOM 561 C C . ALA A 1 71 ? -11.537 -3.939 -3.998 1.00 91.62 71 ALA A C 1
ATOM 563 O O . ALA A 1 71 ? -12.178 -3.199 -3.252 1.00 91.62 71 ALA A O 1
ATOM 564 N N . THR A 1 72 ? -11.874 -4.100 -5.287 1.00 90.12 72 THR A N 1
ATOM 565 C CA . THR A 1 72 ? -13.125 -3.553 -5.842 1.00 90.12 72 THR A CA 1
ATOM 566 C C . THR A 1 72 ? -14.358 -4.291 -5.343 1.00 90.12 72 THR A C 1
ATOM 568 O O . THR A 1 72 ? -15.446 -3.730 -5.403 1.00 90.12 72 THR A O 1
ATOM 571 N N . GLU A 1 73 ? -14.205 -5.530 -4.873 1.00 88.50 73 GLU A N 1
ATOM 572 C CA . GLU A 1 73 ? -15.293 -6.287 -4.266 1.00 88.50 73 GLU A CA 1
ATOM 573 C C . GLU A 1 73 ? -15.475 -5.859 -2.797 1.00 88.50 73 GLU A C 1
ATOM 575 O O . GLU A 1 73 ? -14.551 -6.038 -1.987 1.00 88.50 73 GLU A O 1
ATOM 580 N N . PRO A 1 74 ? -16.635 -5.284 -2.421 1.00 83.31 74 PRO A N 1
ATOM 581 C CA . PRO A 1 74 ? -16.892 -4.871 -1.047 1.00 83.31 74 PRO A CA 1
ATOM 582 C C . PRO A 1 74 ? -16.821 -6.060 -0.085 1.00 83.31 74 PRO A C 1
ATOM 584 O O . PRO A 1 74 ? -17.434 -7.097 -0.309 1.00 83.31 74 PRO A O 1
ATOM 587 N N . GLY A 1 75 ? -16.088 -5.908 1.020 1.00 82.94 75 GLY A N 1
ATOM 588 C CA . GLY A 1 75 ? -15.992 -6.944 2.054 1.00 82.94 75 GLY A CA 1
ATOM 589 C C . GLY A 1 75 ? -14.951 -8.041 1.804 1.00 82.94 75 GLY A C 1
ATOM 590 O O . GLY A 1 75 ? -14.692 -8.816 2.735 1.00 82.94 75 GLY A O 1
ATOM 591 N N . SER A 1 76 ? -14.303 -8.053 0.631 1.00 89.88 76 SER A N 1
ATOM 592 C CA . SER A 1 76 ? -13.120 -8.883 0.359 1.00 89.88 76 SER A CA 1
ATOM 593 C C . SER A 1 76 ? -11.993 -8.614 1.364 1.00 89.88 76 SER A C 1
ATOM 595 O O . SER A 1 76 ? -11.908 -7.541 1.981 1.00 89.88 76 SER A O 1
ATOM 597 N N . SER A 1 77 ? -11.108 -9.596 1.541 1.00 88.69 77 SER A N 1
ATOM 598 C CA . SER A 1 77 ? -9.904 -9.471 2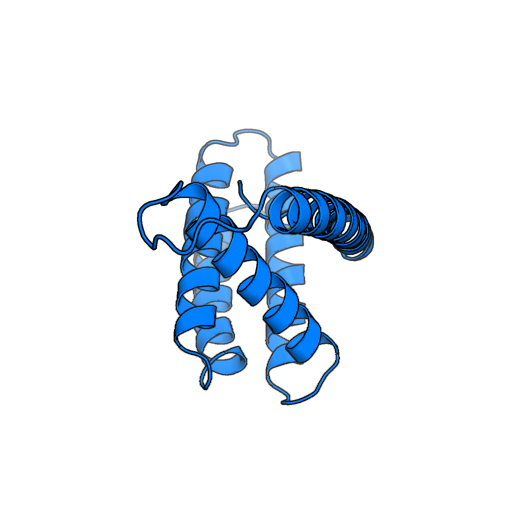.372 1.00 88.69 77 SER A CA 1
ATOM 599 C C . SER A 1 77 ? -9.057 -8.269 1.964 1.00 88.69 77 SER A C 1
ATOM 601 O O . SER A 1 77 ? -8.620 -7.493 2.811 1.00 88.69 77 SER A O 1
ATOM 603 N N . GLU A 1 78 ? -8.885 -8.070 0.663 1.00 90.19 78 GLU A N 1
ATOM 604 C CA . GLU A 1 78 ? -8.084 -7.021 0.051 1.00 90.19 78 GLU A CA 1
ATOM 605 C C . GLU A 1 78 ? -8.715 -5.652 0.264 1.00 90.19 78 GLU A C 1
ATOM 607 O O . GLU A 1 78 ? -8.003 -4.698 0.576 1.00 90.19 78 GLU A O 1
ATOM 612 N N . ASN A 1 79 ? -10.045 -5.552 0.171 1.00 90.88 79 ASN A N 1
ATOM 613 C CA . ASN A 1 79 ? -10.757 -4.323 0.496 1.00 90.88 79 ASN A CA 1
ATOM 614 C C . ASN A 1 79 ? -10.585 -3.958 1.979 1.00 90.88 79 ASN A C 1
ATOM 616 O O . ASN A 1 79 ? -10.173 -2.840 2.298 1.00 90.88 79 ASN A O 1
ATOM 620 N N . LYS A 1 80 ? -10.800 -4.912 2.893 1.00 89.56 80 LYS A N 1
ATOM 621 C CA . LYS A 1 80 ? -10.626 -4.696 4.342 1.00 89.56 80 LYS A CA 1
ATOM 622 C C . LYS A 1 80 ? -9.194 -4.293 4.693 1.00 89.56 80 LYS A C 1
ATOM 624 O O 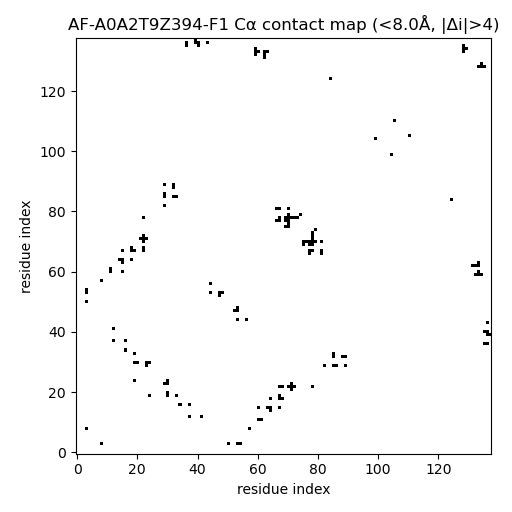. LYS A 1 80 ? -8.988 -3.365 5.479 1.00 89.56 80 LYS A O 1
ATOM 629 N N . LEU A 1 81 ? -8.214 -4.956 4.087 1.00 88.50 81 LEU A N 1
ATOM 630 C CA . LEU A 1 81 ? -6.793 -4.679 4.270 1.00 88.50 81 LEU A CA 1
ATOM 631 C C . LEU A 1 81 ? -6.437 -3.281 3.763 1.00 88.50 81 LEU A C 1
ATOM 633 O O . LEU A 1 81 ? -5.887 -2.480 4.516 1.00 88.50 81 LEU A O 1
ATOM 637 N N . LEU A 1 82 ? -6.826 -2.952 2.529 1.00 90.62 82 LEU A N 1
ATOM 638 C CA . LEU A 1 82 ? -6.597 -1.639 1.930 1.00 90.62 82 LEU A CA 1
ATOM 639 C C . LEU A 1 82 ? -7.193 -0.521 2.793 1.00 90.62 82 LEU A C 1
ATOM 641 O O . LEU A 1 82 ? -6.532 0.484 3.056 1.00 90.62 82 LEU A O 1
ATOM 645 N N . HIS A 1 83 ? -8.424 -0.705 3.272 1.00 90.75 83 HIS A N 1
ATOM 646 C CA . HIS A 1 83 ? -9.087 0.268 4.135 1.00 90.75 83 HIS A CA 1
ATOM 647 C C . HIS A 1 83 ? -8.373 0.434 5.475 1.00 90.75 83 HIS A C 1
ATOM 649 O O . HIS A 1 83 ? -8.171 1.564 5.919 1.00 90.75 83 HIS A O 1
ATOM 655 N N . SER A 1 84 ? -7.973 -0.671 6.104 1.00 87.44 84 SER A N 1
ATOM 656 C CA . SER A 1 84 ? -7.272 -0.656 7.391 1.00 87.44 84 SER A CA 1
ATOM 657 C C . SER A 1 84 ? -5.946 0.095 7.282 1.00 87.44 84 SER A C 1
ATOM 659 O O . SER A 1 84 ? -5.705 1.024 8.055 1.00 87.44 84 SER A O 1
ATOM 661 N N . VAL A 1 85 ? -5.150 -0.215 6.252 1.00 88.88 85 VAL A N 1
ATOM 662 C CA . VAL A 1 85 ? -3.866 0.449 5.989 1.00 88.88 85 VAL A CA 1
ATOM 663 C C . VAL A 1 85 ? -4.053 1.947 5.759 1.00 88.88 85 VAL A C 1
ATOM 665 O O . VAL A 1 85 ? -3.407 2.764 6.413 1.00 88.88 85 VAL A O 1
ATOM 668 N N . LEU A 1 86 ? -4.979 2.334 4.876 1.00 91.4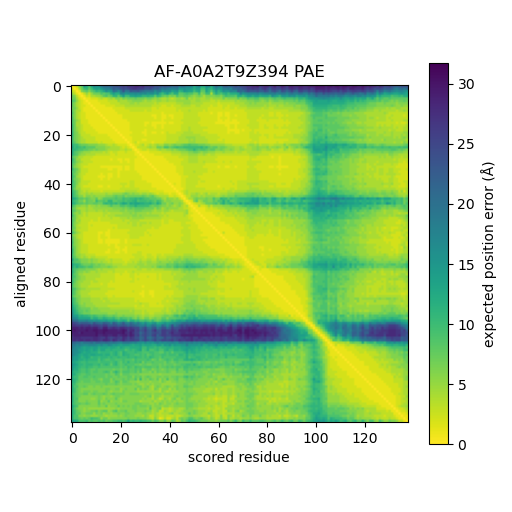4 86 LEU A N 1
ATOM 669 C CA . LEU A 1 86 ? -5.197 3.744 4.547 1.00 91.44 86 LEU A CA 1
ATOM 670 C C . LEU A 1 86 ? -5.778 4.546 5.714 1.00 91.44 86 LEU A C 1
ATOM 672 O O . LEU A 1 86 ? -5.428 5.713 5.891 1.00 91.44 86 LEU A O 1
ATOM 676 N N . LYS A 1 87 ? -6.658 3.945 6.518 1.00 89.00 87 LYS A N 1
ATOM 677 C CA . LYS A 1 87 ? -7.238 4.603 7.694 1.00 89.00 87 LYS A CA 1
ATOM 678 C C . LYS A 1 87 ? -6.179 4.849 8.763 1.00 89.00 87 LYS A C 1
ATOM 680 O O . LYS A 1 87 ? -6.182 5.908 9.387 1.00 89.00 87 LYS A O 1
ATOM 685 N N . MET A 1 88 ? -5.257 3.913 8.944 1.00 82.31 88 MET A N 1
ATOM 686 C CA . MET A 1 88 ? -4.139 4.089 9.864 1.00 82.31 88 MET A CA 1
ATOM 687 C C . MET A 1 88 ? -3.155 5.141 9.373 1.00 82.31 88 MET A C 1
ATOM 689 O O . MET A 1 88 ? -2.764 6.000 10.156 1.00 82.31 88 MET A O 1
ATOM 693 N N . GLU A 1 89 ? -2.852 5.175 8.075 1.00 86.94 89 GLU A N 1
ATOM 694 C CA . GLU A 1 89 ? -2.034 6.253 7.516 1.00 86.94 89 GLU A CA 1
ATOM 695 C C . GLU A 1 89 ? -2.687 7.626 7.725 1.00 86.94 89 GLU A C 1
ATOM 697 O O . GLU A 1 89 ? -2.024 8.593 8.091 1.00 86.94 89 GLU A O 1
ATOM 702 N N . GLN A 1 90 ? -4.012 7.726 7.574 1.00 85.38 90 GLN A N 1
ATOM 703 C CA . GLN A 1 90 ? -4.732 8.957 7.905 1.00 85.38 90 GLN A CA 1
ATOM 704 C C . GLN A 1 90 ? -4.596 9.354 9.368 1.00 85.38 90 GLN A C 1
ATOM 706 O O . GLN A 1 90 ? -4.452 10.542 9.657 1.00 85.38 90 GLN A O 1
ATOM 711 N N . LEU A 1 91 ? -4.703 8.393 10.285 1.00 79.56 91 LEU A N 1
ATOM 712 C CA . LEU A 1 91 ? -4.526 8.652 11.708 1.00 79.56 91 LEU A CA 1
ATOM 713 C C . LEU A 1 91 ? -3.096 9.131 11.969 1.00 79.56 91 L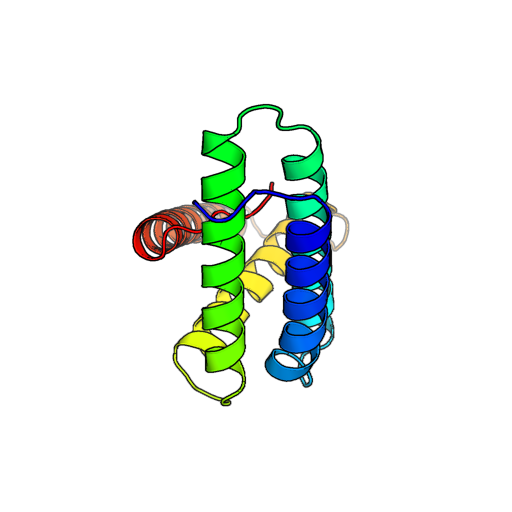EU A C 1
ATOM 715 O O . LEU A 1 91 ? -2.932 10.214 12.526 1.00 79.56 91 LEU A O 1
ATOM 719 N N . ASN A 1 92 ? -2.087 8.419 11.466 1.00 78.88 92 ASN A N 1
ATOM 720 C CA . ASN A 1 92 ? -0.678 8.798 11.574 1.00 78.88 92 ASN A CA 1
ATOM 721 C C . ASN A 1 92 ? -0.406 10.199 11.013 1.00 78.88 92 ASN A C 1
ATOM 723 O O . ASN A 1 92 ? 0.178 11.028 11.708 1.00 78.88 92 ASN A O 1
ATOM 727 N N . GLU A 1 93 ? -0.877 10.521 9.804 1.00 79.62 93 GLU A N 1
ATOM 728 C CA . GLU A 1 93 ? -0.715 11.864 9.237 1.00 79.62 93 GLU A CA 1
ATOM 729 C C . GLU A 1 93 ? -1.408 12.936 10.088 1.00 79.62 93 GLU A C 1
ATOM 731 O O . GLU A 1 93 ? -0.855 14.023 10.267 1.00 79.62 93 GLU A O 1
ATOM 736 N N . ARG A 1 94 ? -2.608 12.660 10.621 1.00 74.88 94 ARG A N 1
ATOM 737 C CA . ARG A 1 94 ? -3.327 13.596 11.501 1.00 74.88 94 ARG A CA 1
ATOM 738 C C . ARG A 1 94 ? -2.559 13.849 12.795 1.00 74.88 94 ARG A C 1
ATOM 740 O O . ARG A 1 94 ? -2.480 15.004 13.209 1.00 74.88 94 ARG A O 1
ATOM 747 N N . TYR A 1 95 ? -1.982 12.811 13.396 1.00 67.94 95 TYR A N 1
ATOM 748 C CA . TYR A 1 95 ? -1.160 12.939 14.599 1.00 67.94 95 TYR A CA 1
ATOM 749 C C . TYR A 1 95 ? 0.153 13.681 14.316 1.00 67.94 95 TYR A C 1
ATOM 751 O O . TYR A 1 95 ? 0.484 14.623 15.031 1.00 67.94 95 TYR A O 1
ATOM 759 N N . ASN A 1 96 ? 0.859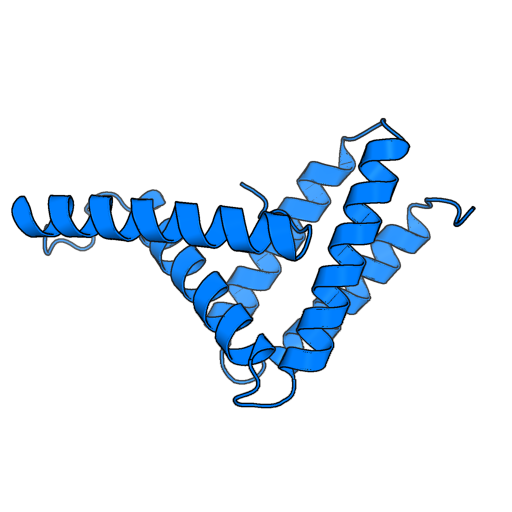 13.327 13.238 1.00 69.12 96 ASN A N 1
ATOM 760 C CA . ASN A 1 96 ? 2.159 13.910 12.896 1.00 69.12 96 ASN A CA 1
ATOM 761 C C . ASN A 1 96 ? 2.062 15.380 12.456 1.00 69.12 96 ASN A C 1
ATOM 763 O O . ASN A 1 96 ? 2.910 16.188 12.821 1.00 69.12 96 ASN A O 1
ATOM 767 N N . LYS A 1 97 ? 1.028 15.757 11.686 1.00 66.50 97 LYS A N 1
ATOM 768 C CA . LYS A 1 97 ? 0.837 17.143 11.209 1.00 66.50 97 LYS A CA 1
ATOM 769 C C . LYS A 1 97 ? 0.269 18.079 12.279 1.00 66.50 97 LYS A C 1
ATOM 771 O O . LYS A 1 97 ? 0.313 19.294 12.100 1.00 66.50 97 LYS A O 1
ATOM 776 N N . ARG A 1 98 ? -0.312 17.543 13.357 1.00 55.41 98 ARG A N 1
ATOM 777 C CA . ARG A 1 98 ? -0.910 18.324 14.450 1.00 55.41 98 ARG A CA 1
ATOM 778 C C . ARG A 1 98 ? -0.606 17.705 15.819 1.00 55.41 98 ARG A C 1
ATOM 780 O O . ARG A 1 98 ? -1.528 17.221 16.482 1.00 55.41 98 ARG A O 1
ATOM 787 N N . PRO A 1 99 ? 0.638 17.803 16.316 1.00 50.59 99 PRO A N 1
ATOM 788 C CA . PRO A 1 99 ? 0.825 17.806 17.756 1.00 50.59 99 PRO A CA 1
ATOM 789 C C . PRO A 1 99 ? 0.101 19.049 18.329 1.00 50.59 99 PRO A C 1
ATOM 791 O O . PRO A 1 99 ? -0.120 20.043 17.640 1.00 50.59 99 PRO A O 1
ATOM 794 N N . PRO A 1 100 ? -0.303 19.013 19.594 1.00 50.28 100 PRO A N 1
ATOM 795 C CA . PRO A 1 100 ? -1.685 19.003 20.076 1.00 50.28 100 PRO A CA 1
ATOM 796 C C . PRO A 1 100 ? -2.486 20.312 19.858 1.00 50.28 100 PRO A C 1
ATOM 798 O O . PRO A 1 100 ? -2.618 21.109 20.780 1.00 50.28 100 PRO A O 1
ATOM 801 N N . ASN A 1 101 ? -3.123 20.504 18.697 1.00 43.56 101 ASN A N 1
ATOM 802 C CA . ASN A 1 101 ? -4.057 21.634 18.485 1.00 43.56 101 ASN A CA 1
ATOM 803 C C . ASN A 1 101 ? -5.508 21.219 18.161 1.00 43.56 101 ASN A C 1
ATOM 805 O O . ASN A 1 101 ? -6.305 22.028 17.702 1.00 43.56 101 ASN A O 1
ATOM 809 N N . PHE A 1 102 ? -5.888 19.975 18.473 1.00 46.25 102 PHE A N 1
ATOM 810 C CA . PHE A 1 102 ? -7.295 19.548 18.615 1.00 46.25 102 PHE A CA 1
ATOM 811 C C . PHE A 1 102 ? -7.567 19.056 20.054 1.00 46.25 102 PHE A C 1
ATOM 813 O O . PHE A 1 102 ? -8.134 17.991 20.271 1.00 46.25 102 PHE A O 1
ATOM 820 N N . ASN A 1 103 ? -7.089 19.833 21.037 1.00 47.53 103 ASN A N 1
ATOM 821 C CA . ASN A 1 103 ? -7.085 19.601 22.490 1.00 47.53 103 ASN A CA 1
ATOM 822 C C . ASN A 1 103 ? -8.351 18.940 23.085 1.00 47.53 103 ASN A C 1
ATOM 824 O O . ASN A 1 103 ? -9.152 19.564 23.773 1.00 47.53 103 ASN A O 1
ATOM 828 N N . ARG A 1 104 ? -8.421 17.614 23.001 1.00 51.59 104 ARG A N 1
ATOM 829 C CA . ARG A 1 104 ? -8.453 16.791 24.212 1.00 51.59 104 ARG A CA 1
ATOM 830 C C . ARG A 1 104 ? -7.128 16.047 24.234 1.00 51.59 104 ARG A C 1
ATOM 832 O O . ARG A 1 104 ? -6.966 15.069 23.512 1.00 51.59 104 ARG A O 1
ATOM 839 N N . LYS A 1 105 ? -6.145 16.572 24.977 1.00 61.50 105 LYS A N 1
ATOM 840 C CA . LYS A 1 105 ? -4.876 15.872 25.214 1.00 61.50 105 LYS A CA 1
ATOM 841 C C . LYS A 1 105 ? -5.238 14.467 25.680 1.00 61.50 105 LYS A C 1
ATOM 843 O O . LYS A 1 105 ? -5.921 14.331 26.695 1.00 61.50 105 LYS A O 1
ATOM 848 N N . LEU A 1 106 ? -4.825 13.454 24.920 1.00 62.34 106 LEU A N 1
ATOM 849 C CA . LEU A 1 106 ? -4.830 12.090 25.424 1.00 62.34 106 LEU A CA 1
ATOM 850 C C . LEU A 1 106 ? -4.135 12.152 26.784 1.00 62.34 106 LEU A C 1
ATOM 852 O O . LEU A 1 106 ? -3.026 12.686 26.889 1.00 62.34 106 LEU A O 1
ATOM 856 N N . LYS A 1 107 ? -4.822 11.710 27.839 1.00 77.12 107 LYS A N 1
ATOM 857 C CA . LYS A 1 107 ? -4.221 11.633 29.172 1.00 77.12 107 LYS A CA 1
ATOM 858 C C . LYS A 1 107 ? -2.922 10.819 29.057 1.00 77.12 107 LYS A C 1
ATOM 860 O O . LYS A 1 107 ? -2.847 9.963 28.176 1.00 77.12 107 LYS A O 1
ATOM 865 N N . PRO A 1 108 ? -1.921 11.022 29.930 1.00 79.00 108 PRO A N 1
ATOM 866 C CA . PRO A 1 108 ? -0.632 10.336 29.815 1.00 79.00 108 PRO A CA 1
ATOM 867 C C . PRO A 1 108 ? -0.752 8.824 29.558 1.00 79.00 108 PRO A C 1
ATOM 869 O O . PRO A 1 108 ? -0.126 8.316 28.639 1.00 79.00 108 PRO A O 1
ATOM 872 N N . HIS A 1 109 ? -1.662 8.134 30.254 1.00 79.81 109 HIS A N 1
ATOM 873 C CA . HIS A 1 109 ? -1.935 6.709 30.023 1.00 79.81 109 HIS A CA 1
ATOM 874 C C . HIS A 1 109 ? -2.498 6.396 28.625 1.00 79.81 109 HIS A C 1
ATOM 876 O O . HIS A 1 109 ? -2.124 5.401 28.022 1.00 79.81 109 HIS A O 1
ATOM 882 N N . GLN A 1 110 ? -3.369 7.246 28.077 1.00 75.81 110 GLN A N 1
ATOM 883 C CA . GLN A 1 110 ? -3.916 7.079 26.726 1.00 75.81 110 GLN A CA 1
ATOM 884 C C . GLN A 1 110 ? -2.833 7.275 25.662 1.00 75.81 110 GLN A C 1
ATOM 886 O O . GLN A 1 110 ? -2.878 6.645 24.610 1.00 75.81 110 GLN A O 1
ATOM 891 N N . PHE A 1 111 ? -1.852 8.138 25.935 1.00 75.31 111 PHE A N 1
ATOM 892 C CA . PHE A 1 111 ? -0.697 8.315 25.066 1.00 75.31 111 PHE A CA 1
ATOM 893 C C . PHE A 1 111 ? 0.232 7.097 25.091 1.00 75.31 111 PHE A C 1
ATOM 895 O O . PHE A 1 111 ? 0.701 6.681 24.034 1.00 75.31 111 PHE A O 1
ATOM 902 N N . THR A 1 112 ? 0.457 6.501 26.264 1.00 80.06 112 THR A N 1
ATOM 903 C CA . THR A 1 112 ? 1.218 5.249 26.393 1.00 80.06 112 THR A CA 1
ATOM 904 C C . THR A 1 112 ? 0.539 4.115 25.628 1.00 80.06 112 THR A C 1
ATOM 906 O O . THR A 1 112 ? 1.162 3.523 24.752 1.00 80.06 112 THR A O 1
ATOM 909 N N . ILE A 1 113 ? -0.768 3.918 25.846 1.00 81.00 113 ILE A N 1
ATOM 910 C CA . ILE A 1 113 ? -1.572 2.915 25.129 1.00 81.00 113 ILE A CA 1
ATOM 911 C C . ILE A 1 113 ? -1.521 3.154 23.615 1.00 81.00 113 ILE A C 1
ATOM 913 O O . ILE A 1 113 ? -1.318 2.225 22.840 1.00 81.00 113 ILE A O 1
ATOM 917 N N . TYR A 1 114 ? -1.660 4.405 23.166 1.00 79.00 114 TYR A N 1
ATOM 918 C CA . TYR A 1 114 ? -1.549 4.731 21.745 1.00 79.00 114 TYR A CA 1
ATOM 919 C C . TYR A 1 114 ? -0.172 4.374 21.176 1.00 79.00 114 TYR A C 1
ATOM 921 O O . TYR A 1 114 ? -0.095 3.805 20.091 1.00 79.00 114 TYR A O 1
ATOM 929 N N . LYS A 1 115 ? 0.915 4.710 21.883 1.00 80.50 115 LYS A N 1
ATOM 930 C CA . LYS A 1 115 ? 2.278 4.393 21.439 1.00 80.50 115 LYS A CA 1
ATOM 931 C C . LYS A 1 115 ? 2.485 2.890 21.285 1.00 80.50 115 LYS A C 1
ATOM 933 O O . LYS A 1 115 ? 3.046 2.480 20.275 1.00 80.50 115 LYS A O 1
ATOM 938 N N . GLU A 1 116 ? 2.018 2.102 22.247 1.00 84.06 116 GLU A N 1
ATOM 939 C CA . GLU A 1 116 ? 2.097 0.638 22.215 1.00 84.06 116 GLU A CA 1
ATOM 940 C C . GLU A 1 116 ? 1.283 0.063 21.053 1.00 84.06 116 GLU A C 1
ATOM 942 O O . GLU A 1 116 ? 1.822 -0.670 20.227 1.00 84.06 116 GLU A O 1
ATOM 947 N N . ILE A 1 117 ? 0.020 0.480 20.906 1.00 81.50 117 ILE A N 1
ATOM 948 C CA . ILE A 1 117 ? -0.843 0.040 19.799 1.00 81.50 117 ILE A CA 1
ATOM 949 C C . ILE A 1 117 ? -0.238 0.427 18.446 1.00 81.50 117 ILE A C 1
ATOM 951 O O . ILE A 1 117 ? -0.229 -0.377 17.517 1.00 81.50 117 ILE A O 1
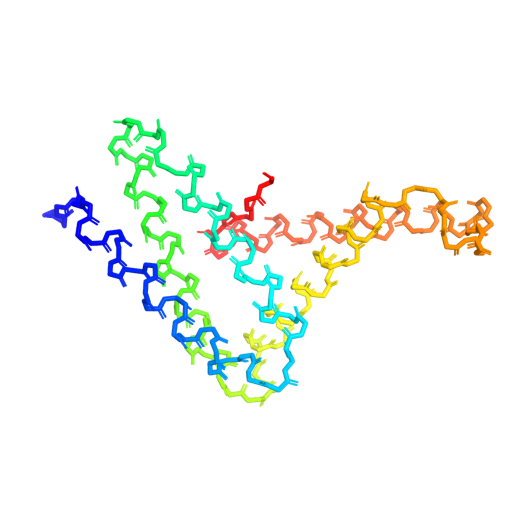ATOM 955 N N . ASN A 1 118 ? 0.281 1.648 18.316 1.00 81.56 118 ASN A N 1
ATOM 956 C CA . ASN A 1 118 ? 0.904 2.102 17.079 1.00 81.56 118 ASN A CA 1
ATOM 957 C C . ASN A 1 118 ? 2.199 1.327 16.786 1.00 81.56 118 ASN A C 1
ATOM 959 O O . ASN A 1 118 ? 2.488 1.039 15.628 1.00 81.56 118 ASN A O 1
ATOM 963 N N . HIS A 1 119 ? 2.977 0.969 17.810 1.00 86.06 119 HIS A N 1
ATOM 964 C CA . HIS A 1 119 ? 4.170 0.142 17.645 1.00 86.06 119 HIS A CA 1
ATOM 965 C C . HIS A 1 119 ? 3.821 -1.254 17.116 1.00 86.06 119 HIS A C 1
ATOM 967 O O . HIS A 1 119 ? 4.349 -1.655 16.078 1.00 86.06 119 HIS A O 1
ATOM 973 N N . GLU A 1 120 ? 2.884 -1.951 17.765 1.00 84.06 120 GLU A N 1
ATOM 974 C CA . GLU A 1 120 ? 2.435 -3.281 17.334 1.00 84.06 120 GLU A CA 1
ATOM 975 C C . GLU A 1 120 ? 1.798 -3.248 15.943 1.00 84.06 120 GLU A C 1
ATOM 977 O O . GLU A 1 120 ? 2.053 -4.115 15.107 1.00 84.06 120 GLU A O 1
ATOM 982 N N . TYR A 1 121 ? 1.028 -2.200 15.645 1.00 83.19 121 TYR A N 1
ATOM 983 C CA . TYR A 1 121 ? 0.463 -2.013 14.317 1.00 83.19 121 TYR A CA 1
ATOM 984 C C . TYR A 1 121 ? 1.543 -1.834 13.247 1.00 83.19 121 TYR A C 1
ATOM 986 O O . TYR A 1 121 ? 1.487 -2.501 12.217 1.00 83.19 121 TYR A O 1
ATOM 994 N N . ASN A 1 122 ? 2.533 -0.963 13.472 1.00 85.06 122 ASN A N 1
ATOM 995 C CA . ASN A 1 122 ? 3.613 -0.757 12.503 1.00 85.06 122 ASN A CA 1
ATOM 996 C C . ASN A 1 122 ? 4.421 -2.042 12.295 1.00 85.06 122 ASN A C 1
ATOM 998 O O . ASN A 1 122 ? 4.753 -2.370 11.163 1.00 85.06 122 ASN A O 1
ATOM 1002 N N . LYS A 1 123 ? 4.644 -2.825 13.355 1.00 87.38 123 LYS A N 1
ATOM 1003 C CA . LYS A 1 123 ? 5.279 -4.142 13.255 1.00 87.38 123 LYS A CA 1
ATOM 1004 C C . LYS A 1 123 ? 4.457 -5.111 12.400 1.00 87.38 123 LYS A C 1
ATOM 1006 O O . LYS A 1 123 ? 5.004 -5.746 11.501 1.00 87.38 123 LYS A O 1
ATOM 1011 N N . ALA A 1 124 ? 3.146 -5.200 12.630 1.00 84.44 124 ALA A N 1
ATOM 1012 C CA . ALA A 1 124 ? 2.255 -6.026 11.816 1.00 84.44 124 ALA A CA 1
ATOM 1013 C C . ALA A 1 124 ? 2.214 -5.555 10.352 1.00 84.44 124 ALA A C 1
ATOM 1015 O O . ALA A 1 124 ? 2.213 -6.371 9.431 1.00 84.44 124 ALA A O 1
ATOM 1016 N N . LEU A 1 125 ? 2.227 -4.239 10.132 1.00 84.94 125 LEU A N 1
ATOM 1017 C CA . LEU A 1 125 ? 2.258 -3.636 8.807 1.00 84.94 125 LEU A CA 1
ATOM 1018 C C . LEU A 1 125 ? 3.564 -3.943 8.074 1.00 84.94 125 LEU A C 1
ATOM 1020 O O . LEU A 1 125 ? 3.514 -4.268 6.893 1.00 84.94 125 LEU A O 1
ATOM 1024 N N . ASP A 1 126 ? 4.703 -3.889 8.761 1.00 86.56 126 ASP A N 1
ATOM 1025 C CA . ASP A 1 126 ? 6.007 -4.246 8.202 1.00 86.56 126 ASP A CA 1
ATOM 1026 C C . ASP A 1 126 ? 6.053 -5.735 7.833 1.00 86.56 126 ASP A C 1
ATOM 1028 O O . ASP A 1 126 ? 6.483 -6.087 6.734 1.00 86.56 126 ASP A O 1
ATOM 1032 N N . MET A 1 127 ? 5.539 -6.619 8.697 1.00 85.88 127 MET A N 1
ATOM 1033 C CA . MET A 1 127 ? 5.419 -8.053 8.394 1.00 85.88 127 MET A CA 1
ATOM 1034 C C . MET A 1 127 ? 4.555 -8.296 7.154 1.00 85.88 127 MET A C 1
ATOM 1036 O O . MET A 1 127 ? 4.943 -9.047 6.259 1.00 85.88 127 MET A O 1
ATOM 1040 N N . LEU A 1 128 ? 3.410 -7.619 7.073 1.00 85.44 128 LEU A N 1
ATOM 1041 C CA . LEU A 1 128 ? 2.494 -7.724 5.947 1.00 85.44 128 LEU A CA 1
ATOM 1042 C C . LEU A 1 128 ? 3.123 -7.194 4.656 1.00 85.44 128 LEU A C 1
ATOM 1044 O O . LEU A 1 128 ? 3.088 -7.880 3.638 1.00 85.44 128 LEU A O 1
ATOM 1048 N N . CYS A 1 129 ? 3.741 -6.012 4.711 1.00 85.56 129 CYS A N 1
ATOM 1049 C CA . CYS A 1 129 ? 4.478 -5.394 3.610 1.00 85.56 129 CYS A CA 1
ATOM 1050 C C . CYS A 1 129 ? 5.591 -6.308 3.092 1.00 85.56 129 CYS A C 1
ATOM 1052 O O . CYS A 1 129 ? 5.736 -6.454 1.880 1.00 85.5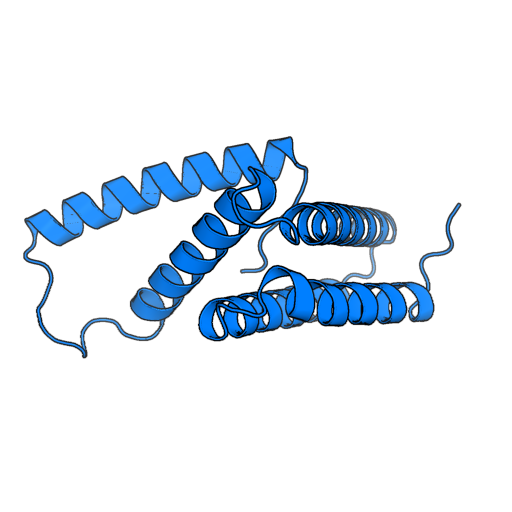6 129 CYS A O 1
ATOM 1054 N N . ASN A 1 130 ? 6.322 -6.977 3.986 1.00 87.50 130 ASN A N 1
ATOM 1055 C CA . ASN A 1 130 ? 7.344 -7.954 3.618 1.00 87.50 130 ASN A CA 1
ATOM 1056 C C . ASN A 1 130 ? 6.735 -9.196 2.953 1.00 87.50 130 ASN A C 1
ATOM 1058 O O . ASN A 1 130 ? 7.265 -9.670 1.953 1.00 87.50 130 ASN A O 1
ATOM 1062 N N . GLN A 1 131 ? 5.599 -9.693 3.447 1.00 85.88 131 GLN A N 1
ATOM 1063 C CA . GLN A 1 131 ? 4.930 -10.868 2.882 1.00 85.88 131 GLN A CA 1
ATOM 1064 C C . GLN A 1 131 ? 4.368 -10.606 1.477 1.00 85.88 131 GLN A C 1
ATOM 1066 O O . GLN A 1 131 ? 4.519 -11.436 0.581 1.00 85.88 131 GLN A O 1
ATOM 1071 N N . ILE A 1 132 ? 3.740 -9.446 1.263 1.00 84.06 132 ILE A N 1
ATOM 1072 C CA . ILE A 1 132 ? 3.202 -9.047 -0.050 1.00 84.06 132 ILE A CA 1
ATOM 1073 C C . ILE A 1 132 ? 4.223 -8.285 -0.902 1.00 84.06 132 ILE A C 1
ATOM 1075 O O . ILE A 1 132 ? 3.914 -7.886 -2.026 1.00 84.06 132 ILE A O 1
ATOM 1079 N N . LEU A 1 133 ? 5.434 -8.092 -0.375 1.00 87.25 133 LEU A N 1
ATOM 1080 C CA . LEU A 1 133 ? 6.567 -7.431 -1.008 1.00 87.25 133 LEU A CA 1
ATOM 1081 C C . LEU A 1 133 ? 6.194 -6.053 -1.597 1.00 87.25 133 LEU A C 1
ATOM 1083 O O . LEU A 1 133 ? 6.379 -5.805 -2.795 1.00 87.25 133 LEU A O 1
ATOM 1087 N N . ILE A 1 134 ? 5.634 -5.180 -0.756 1.00 86.50 134 ILE A N 1
ATOM 1088 C CA . ILE A 1 134 ? 5.268 -3.781 -1.042 1.00 86.50 134 ILE A CA 1
ATOM 1089 C C . ILE A 1 134 ? 5.902 -2.881 0.023 1.00 86.50 134 ILE A C 1
ATOM 1091 O O . ILE A 1 134 ? 6.088 -3.306 1.155 1.00 86.50 134 ILE A O 1
ATOM 1095 N N . SER A 1 135 ? 6.210 -1.629 -0.321 1.00 86.44 135 SER A N 1
ATOM 1096 C CA . SER A 1 135 ? 6.632 -0.609 0.643 1.00 86.44 135 SER A CA 1
ATOM 1097 C C . SER A 1 135 ? 5.669 0.582 0.663 1.00 86.44 135 SER A C 1
ATOM 1099 O O . SER A 1 135 ? 5.096 0.954 -0.366 1.00 86.44 135 SER A O 1
ATOM 1101 N N . ILE A 1 136 ? 5.481 1.183 1.842 1.00 82.81 136 ILE A N 1
ATOM 1102 C CA . ILE A 1 136 ? 4.728 2.434 2.005 1.00 82.81 136 ILE A CA 1
ATOM 1103 C C . ILE A 1 136 ? 5.720 3.606 1.939 1.00 82.81 136 ILE A C 1
ATOM 1105 O O . ILE A 1 136 ? 6.696 3.615 2.694 1.00 82.81 136 ILE A O 1
ATOM 1109 N N . PRO A 1 137 ? 5.503 4.592 1.050 1.00 81.75 137 PRO A N 1
ATOM 1110 C CA . PRO A 1 137 ? 6.393 5.741 0.933 1.00 81.75 137 PRO A CA 1
ATOM 1111 C C . PRO A 1 137 ? 6.283 6.635 2.173 1.00 81.75 137 PRO A C 1
ATOM 1113 O O . PRO A 1 137 ? 5.175 6.991 2.575 1.00 81.75 137 PRO A O 1
ATOM 1116 N N . LYS A 1 138 ? 7.433 6.996 2.753 1.00 78.75 138 LYS A N 1
ATOM 1117 C CA . LYS A 1 138 ? 7.544 7.811 3.978 1.00 78.75 138 LYS A CA 1
ATOM 1118 C C . LYS A 1 138 ? 7.555 9.305 3.665 1.00 78.75 138 LYS A C 1
ATOM 1120 O O . LYS A 1 138 ? 8.295 9.687 2.735 1.00 78.75 138 LYS A O 1
#

Organism: NCBI:txid61424

pLDDT: mean 83.97, std 11.7, range [43.56, 96.56]

Secondary structure (DSSP, 8-state):
-----HHHHHHHHHHHHHHHHHHTTT-HHHHHHHHHHHHHHHHHHTT---HHHHHHHHHHHHHHHHHHHHTTSTT-HHHHHHHHHHHHHHHHHHHHH-SSSS--PPPHHHHHHHHHHHHHHHHHHHHHHHHHT-----